Protein AF-A0A6I6E8S9-F1 (afdb_monomer_lite)

Secondary structure (DSSP, 8-state):
-PPPPPHHHHTTS-HHHHHHHHHHHHHHHHHHHHHHHHHHHHHHHHHH-S--SHHHHHHHHHHHHHHHHHHHHHHHHHHHTGGG-

Sequence (85 aa):
MPKDPDPAERLLTPDFALDHQRRLREVRIHLAKLEADIAYFEARLELIGEPSSSNSVAQRKLFTLLQKATAKQILDTRSHHSELR

Structure (mmCIF, N/CA/C/O backbone):
data_AF-A0A6I6E8S9-F1
#
_entry.id   AF-A0A6I6E8S9-F1
#
loop_
_atom_site.group_PDB
_atom_site.id
_atom_site.type_symbol
_atom_site.label_atom_id
_atom_site.label_alt_id
_atom_site.label_comp_id
_atom_site.label_asym_id
_atom_site.label_entity_id
_atom_site.label_seq_id
_atom_site.pdbx_PDB_ins_code
_atom_site.Cartn_x
_atom_site.Cartn_y
_atom_site.Cartn_z
_atom_site.occupancy
_atom_site.B_iso_or_equiv
_atom_site.auth_seq_id
_atom_site.auth_comp_id
_atom_site.auth_asym_id
_atom_site.auth_atom_id
_atom_site.pdbx_PDB_model_num
ATOM 1 N N . MET A 1 1 ? 23.224 -29.019 -30.976 1.00 49.31 1 MET A N 1
ATOM 2 C CA . MET A 1 1 ? 23.696 -28.368 -29.739 1.00 49.31 1 MET A CA 1
ATOM 3 C C . MET A 1 1 ? 23.478 -26.875 -29.903 1.00 49.31 1 MET A C 1
ATOM 5 O O . MET A 1 1 ? 24.016 -26.345 -30.87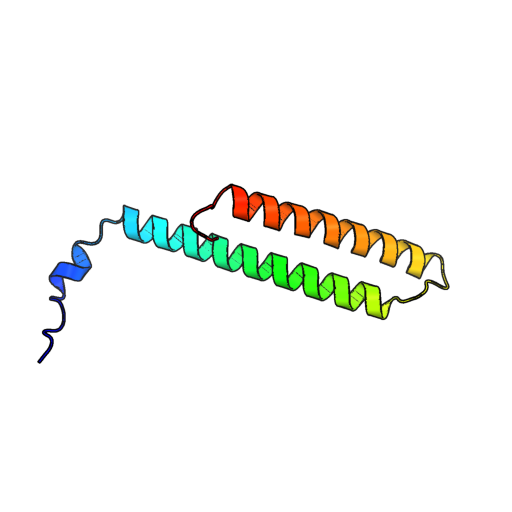2 1.00 49.31 1 MET A O 1
ATOM 9 N N . PRO A 1 2 ? 22.643 -26.214 -29.083 1.00 53.00 2 PRO A N 1
ATOM 10 C CA . PRO A 1 2 ? 22.547 -24.758 -29.116 1.00 53.00 2 PRO A CA 1
ATOM 11 C C . PRO A 1 2 ? 23.918 -24.211 -28.711 1.00 53.00 2 PRO A C 1
ATOM 13 O O . PRO A 1 2 ? 24.459 -24.628 -27.690 1.00 53.00 2 PRO A O 1
ATOM 16 N N . LYS A 1 3 ? 24.523 -23.377 -29.560 1.00 58.03 3 LYS A N 1
ATOM 17 C CA . LYS A 1 3 ? 25.784 -22.705 -29.241 1.00 58.03 3 LYS A CA 1
ATOM 18 C C . LYS A 1 3 ? 25.505 -21.716 -28.115 1.00 58.03 3 LYS A C 1
ATOM 20 O O . LYS A 1 3 ? 24.628 -20.869 -28.274 1.00 58.03 3 LYS A O 1
ATOM 25 N N . ASP A 1 4 ? 26.230 -21.840 -27.009 1.00 67.75 4 ASP A N 1
ATOM 26 C CA . ASP A 1 4 ? 26.289 -20.768 -26.022 1.00 67.75 4 ASP A CA 1
ATOM 27 C C . ASP A 1 4 ? 26.740 -19.478 -26.730 1.00 67.75 4 ASP A C 1
ATOM 29 O O . ASP A 1 4 ? 27.682 -19.534 -27.530 1.00 67.75 4 ASP A O 1
ATOM 33 N N . PRO A 1 5 ? 26.067 -18.338 -26.496 1.00 59.59 5 PRO A N 1
ATOM 34 C CA . PRO A 1 5 ? 26.461 -17.076 -27.105 1.00 59.59 5 PRO A CA 1
ATOM 35 C C . PRO A 1 5 ? 27.856 -16.669 -26.623 1.00 59.59 5 PRO A C 1
ATOM 37 O O . PRO A 1 5 ? 28.200 -16.840 -25.446 1.00 59.59 5 PRO A O 1
ATOM 40 N N . ASP A 1 6 ? 28.643 -16.144 -27.562 1.00 67.19 6 ASP A N 1
ATOM 41 C CA . ASP A 1 6 ? 30.033 -15.731 -27.385 1.00 67.19 6 ASP A CA 1
ATOM 42 C C . ASP A 1 6 ? 30.143 -14.729 -26.214 1.00 67.19 6 ASP A C 1
ATOM 44 O O . ASP A 1 6 ? 29.342 -13.791 -26.129 1.00 67.19 6 ASP A O 1
ATOM 48 N N . PRO A 1 7 ? 31.102 -14.878 -25.278 1.00 60.25 7 PRO A N 1
ATOM 49 C CA . PRO A 1 7 ? 31.340 -13.882 -24.232 1.00 60.25 7 PRO A CA 1
ATOM 50 C C . PRO A 1 7 ? 31.526 -12.450 -24.770 1.00 60.25 7 PRO A C 1
ATOM 52 O O . PRO A 1 7 ? 31.192 -11.503 -24.055 1.00 60.25 7 PRO A O 1
ATOM 55 N N . ALA A 1 8 ? 31.982 -12.274 -26.016 1.00 57.41 8 ALA A N 1
ATOM 56 C CA . ALA A 1 8 ? 32.081 -10.971 -26.673 1.00 57.41 8 ALA A CA 1
ATOM 57 C C . ALA A 1 8 ? 30.713 -10.338 -27.007 1.00 57.41 8 ALA A C 1
ATOM 59 O O . ALA A 1 8 ? 30.579 -9.117 -26.963 1.00 57.41 8 ALA A O 1
ATOM 60 N N . GLU A 1 9 ? 29.670 -11.135 -27.261 1.00 55.69 9 GLU A N 1
ATOM 61 C CA . GLU A 1 9 ? 28.312 -10.628 -27.517 1.00 55.69 9 GLU A CA 1
ATOM 62 C C . GLU A 1 9 ? 27.668 -10.037 -26.253 1.00 55.69 9 GLU A C 1
ATOM 64 O O . GLU A 1 9 ? 26.865 -9.110 -26.338 1.00 55.69 9 GLU A O 1
ATOM 69 N N . ARG A 1 10 ? 28.077 -10.495 -25.060 1.00 55.62 10 ARG A N 1
ATOM 70 C CA . ARG A 1 10 ? 27.626 -9.929 -23.772 1.00 55.62 10 ARG A CA 1
ATOM 71 C C . ARG A 1 10 ? 28.202 -8.536 -23.501 1.00 55.62 10 ARG A C 1
ATOM 73 O O . ARG A 1 10 ? 27.585 -7.747 -22.790 1.00 55.62 10 ARG A O 1
ATOM 80 N N . LEU A 1 11 ? 29.366 -8.229 -24.075 1.00 55.81 11 LEU A N 1
ATOM 81 C CA . LEU 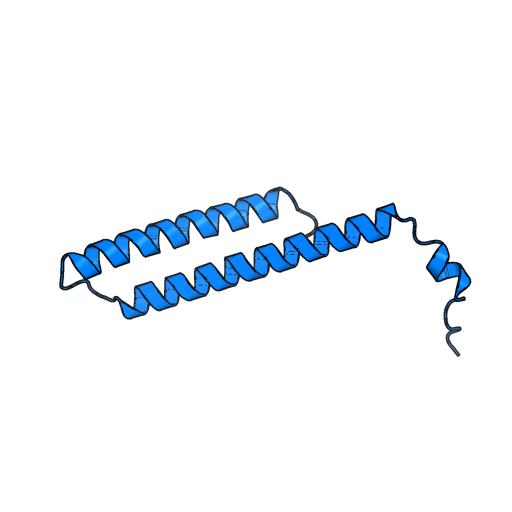A 1 11 ? 30.025 -6.922 -23.964 1.00 55.81 11 LEU A CA 1
ATOM 82 C C . LEU A 1 11 ? 29.432 -5.870 -24.918 1.00 55.81 11 LEU A C 1
ATOM 84 O O . LEU A 1 11 ? 29.769 -4.697 -24.804 1.00 55.81 11 LEU A O 1
ATOM 88 N N . LEU A 1 12 ? 28.549 -6.271 -25.840 1.00 55.53 12 LEU A N 1
ATOM 89 C CA . LEU A 1 12 ? 27.912 -5.383 -26.818 1.00 55.53 12 LEU A CA 1
ATOM 90 C C . LEU A 1 12 ? 26.549 -4.850 -26.370 1.00 55.53 12 LEU A C 1
ATOM 92 O O . LEU A 1 12 ? 25.936 -4.071 -27.101 1.00 55.53 12 LEU A O 1
ATOM 96 N N . THR A 1 13 ? 26.060 -5.238 -25.188 1.00 58.62 13 THR A N 1
ATOM 97 C CA . THR A 1 13 ? 24.866 -4.606 -24.622 1.00 58.62 13 THR A CA 1
ATOM 98 C C . THR A 1 13 ? 25.194 -3.135 -24.361 1.00 58.62 13 THR A C 1
ATOM 100 O O . THR A 1 13 ? 26.068 -2.867 -23.538 1.00 58.62 13 THR A O 1
ATOM 103 N N . PRO A 1 14 ? 24.543 -2.170 -25.040 1.00 62.78 14 PRO A N 1
ATOM 104 C CA . PRO A 1 14 ? 24.831 -0.760 -24.814 1.00 62.78 14 PRO A CA 1
ATOM 105 C C . PRO A 1 14 ? 24.590 -0.440 -23.337 1.00 62.78 14 PRO A C 1
ATOM 107 O O . PRO A 1 14 ? 23.556 -0.853 -22.810 1.00 62.78 14 PRO A O 1
ATOM 110 N N . ASP A 1 15 ? 25.476 0.313 -22.679 1.00 64.56 15 ASP A N 1
ATOM 111 C CA . ASP A 1 15 ? 25.316 0.709 -21.264 1.00 64.56 15 ASP A CA 1
ATOM 112 C C . ASP A 1 15 ? 23.909 1.273 -20.970 1.00 64.56 15 ASP A C 1
ATOM 114 O O . ASP A 1 15 ? 23.304 1.001 -19.934 1.00 64.56 15 ASP A O 1
ATOM 118 N N . PHE A 1 16 ? 23.310 1.950 -21.954 1.00 62.06 16 PHE A N 1
ATOM 119 C CA . PHE A 1 16 ? 21.937 2.454 -21.913 1.00 62.06 16 PHE A CA 1
ATOM 120 C C . PHE A 1 16 ? 20.858 1.375 -21.696 1.00 62.06 16 PHE A C 1
ATOM 122 O O . PHE A 1 16 ? 19.849 1.638 -21.036 1.00 62.06 16 PHE A O 1
ATOM 129 N N . ALA A 1 17 ? 21.043 0.171 -22.245 1.00 67.50 17 ALA A 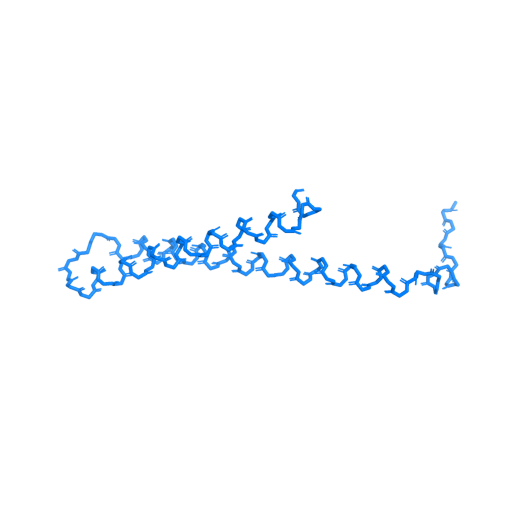N 1
ATOM 130 C CA . ALA A 1 17 ? 20.129 -0.958 -22.078 1.00 67.50 17 ALA A CA 1
ATOM 131 C C . ALA A 1 17 ? 20.218 -1.548 -20.662 1.00 67.50 17 ALA A C 1
ATOM 133 O O . ALA A 1 17 ? 19.186 -1.861 -20.064 1.00 67.50 17 ALA A O 1
ATOM 134 N N . LEU A 1 18 ? 21.428 -1.624 -20.096 1.00 74.19 18 LEU A N 1
ATOM 135 C CA . LEU A 1 18 ? 21.650 -2.044 -18.708 1.00 74.19 18 LEU A CA 1
ATOM 136 C C . LEU A 1 18 ? 21.052 -1.031 -17.722 1.00 74.19 18 LEU A C 1
ATOM 138 O O . LEU A 1 18 ? 20.357 -1.415 -16.779 1.00 74.19 18 LEU A O 1
ATOM 142 N N . ASP A 1 19 ? 21.226 0.264 -17.985 1.00 81.44 19 ASP A N 1
ATOM 143 C CA . ASP A 1 19 ? 20.628 1.341 -17.194 1.00 81.44 19 ASP A CA 1
ATOM 144 C C . ASP A 1 19 ? 19.097 1.328 -17.244 1.00 81.44 19 ASP A C 1
ATOM 146 O O . ASP A 1 19 ? 18.425 1.536 -16.230 1.00 81.44 19 ASP A O 1
ATOM 150 N N . HIS A 1 20 ? 18.518 1.067 -18.416 1.00 80.50 20 HIS A N 1
ATOM 151 C CA . HIS A 1 20 ? 17.073 0.938 -18.567 1.00 80.50 20 HIS A CA 1
ATOM 152 C C . HIS A 1 20 ? 16.535 -0.281 -17.800 1.00 80.50 20 HIS A C 1
ATOM 154 O O . HIS A 1 20 ? 15.589 -0.140 -17.024 1.00 80.50 20 HIS A O 1
ATOM 160 N N . GLN A 1 21 ? 17.178 -1.448 -17.916 1.00 84.12 21 GLN A N 1
ATOM 161 C CA . GLN A 1 21 ? 16.816 -2.636 -17.133 1.00 84.12 21 GLN A CA 1
ATOM 162 C C . GLN A 1 21 ? 16.933 -2.397 -15.625 1.00 84.12 21 GLN A C 1
ATOM 164 O O . GLN A 1 21 ? 16.063 -2.822 -14.858 1.00 84.12 21 GLN A O 1
ATOM 169 N N . ARG A 1 22 ? 17.976 -1.683 -15.188 1.00 88.25 22 ARG A N 1
ATOM 170 C CA . ARG A 1 22 ? 18.155 -1.304 -13.787 1.00 88.25 22 ARG A CA 1
ATOM 171 C C . ARG A 1 22 ? 17.015 -0.408 -13.302 1.00 88.25 22 ARG A C 1
ATOM 173 O O . ARG A 1 22 ? 16.433 -0.709 -12.260 1.00 88.25 22 ARG A O 1
ATOM 180 N N . ARG A 1 23 ? 16.651 0.629 -14.065 1.00 88.25 23 ARG A N 1
ATOM 181 C CA . ARG A 1 23 ? 15.515 1.510 -13.743 1.00 88.25 23 ARG A CA 1
ATOM 182 C C . ARG A 1 23 ? 14.207 0.729 -13.646 1.00 88.25 23 ARG A C 1
ATOM 184 O O . ARG A 1 23 ? 13.499 0.856 -12.653 1.00 88.25 23 ARG A O 1
ATOM 191 N N . LEU A 1 24 ? 13.911 -0.141 -14.614 1.00 89.75 24 LEU A N 1
ATOM 192 C CA . LEU A 1 24 ? 12.710 -0.984 -14.568 1.00 89.75 24 LEU A CA 1
ATOM 193 C C . LEU A 1 24 ? 12.693 -1.896 -13.336 1.00 89.75 24 LEU A C 1
ATOM 195 O O . LEU A 1 24 ? 11.655 -2.053 -12.692 1.00 89.75 24 LEU A O 1
ATOM 199 N N . ARG A 1 25 ? 13.840 -2.482 -12.973 1.00 92.44 25 ARG A N 1
ATOM 200 C CA . ARG A 1 25 ? 13.970 -3.290 -11.754 1.00 92.44 25 ARG A CA 1
ATOM 201 C C . ARG A 1 25 ? 13.687 -2.466 -10.499 1.00 92.44 25 ARG A C 1
ATOM 203 O O . ARG A 1 25 ? 12.972 -2.942 -9.621 1.00 92.44 25 ARG A O 1
ATOM 210 N N . GLU A 1 26 ? 14.235 -1.260 -10.402 1.00 94.06 26 GLU A N 1
ATOM 211 C CA . GLU A 1 26 ? 14.009 -0.358 -9.268 1.00 94.06 26 GLU A CA 1
ATOM 212 C C . GLU A 1 26 ? 12.528 0.023 -9.140 1.00 94.06 26 GLU A C 1
ATOM 214 O O . GLU A 1 26 ? 11.975 -0.061 -8.042 1.00 94.06 26 GLU A O 1
ATOM 219 N N . VAL A 1 27 ? 11.851 0.318 -10.255 1.00 94.31 27 VAL A N 1
ATOM 220 C CA . VAL A 1 27 ? 10.407 0.604 -10.261 1.00 94.31 27 VAL A CA 1
ATOM 221 C C . VAL A 1 27 ? 9.589 -0.618 -9.835 1.00 94.31 27 VAL A C 1
ATOM 223 O O . VAL A 1 27 ? 8.679 -0.485 -9.022 1.00 94.31 27 VAL A O 1
ATOM 226 N N . ARG A 1 28 ? 9.925 -1.826 -10.308 1.00 94.38 28 ARG A N 1
ATOM 227 C CA . ARG A 1 28 ? 9.248 -3.068 -9.882 1.00 94.38 28 ARG A CA 1
ATOM 228 C C . ARG A 1 28 ? 9.392 -3.319 -8.383 1.00 94.38 28 ARG A C 1
ATOM 230 O O . ARG A 1 28 ? 8.417 -3.665 -7.726 1.00 94.38 28 ARG A O 1
ATOM 237 N N . ILE A 1 29 ? 10.591 -3.120 -7.833 1.00 96.56 29 ILE A N 1
ATOM 238 C CA . ILE A 1 29 ? 10.826 -3.236 -6.386 1.00 96.56 29 ILE A CA 1
ATOM 239 C C . ILE A 1 29 ? 10.008 -2.188 -5.631 1.00 96.56 29 ILE A C 1
ATOM 241 O O . ILE A 1 29 ? 9.445 -2.491 -4.582 1.00 96.56 29 ILE A O 1
ATOM 245 N N . HIS A 1 30 ? 9.944 -0.959 -6.144 1.00 96.00 30 HIS A N 1
ATOM 246 C CA . HIS A 1 30 ? 9.138 0.089 -5.536 1.00 96.00 30 HIS A CA 1
ATOM 247 C C . HIS A 1 30 ? 7.645 -0.266 -5.532 1.00 96.00 30 HIS A C 1
ATOM 249 O O . HIS A 1 30 ? 7.023 -0.193 -4.476 1.00 96.00 30 HIS A O 1
ATOM 255 N N . LEU A 1 31 ? 7.100 -0.741 -6.656 1.00 96.94 31 LEU A N 1
ATOM 256 C CA . LEU A 1 31 ? 5.715 -1.213 -6.744 1.00 96.94 31 LEU A CA 1
ATOM 257 C C . LEU A 1 31 ? 5.431 -2.344 -5.753 1.00 96.94 31 LEU A C 1
ATOM 259 O O . LEU A 1 31 ? 4.462 -2.254 -5.009 1.00 96.94 31 LEU A O 1
ATOM 263 N N . ALA A 1 32 ? 6.310 -3.345 -5.667 1.00 97.31 32 ALA A N 1
ATOM 264 C CA . ALA A 1 32 ? 6.150 -4.448 -4.720 1.00 97.31 32 ALA A CA 1
ATOM 265 C C . ALA A 1 32 ? 6.119 -3.970 -3.256 1.00 97.31 32 ALA A C 1
ATOM 267 O O . ALA A 1 32 ? 5.378 -4.511 -2.439 1.00 97.31 32 ALA A O 1
ATOM 268 N N . LYS A 1 33 ? 6.895 -2.931 -2.913 1.00 98.25 33 LYS A N 1
ATOM 269 C CA . LYS A 1 33 ? 6.844 -2.310 -1.579 1.00 98.25 33 LYS A CA 1
ATOM 270 C C . LYS A 1 33 ? 5.512 -1.605 -1.333 1.00 98.25 33 LYS A C 1
ATOM 272 O O . LYS A 1 33 ? 4.915 -1.817 -0.287 1.00 98.25 33 LYS A O 1
ATOM 277 N N . LEU A 1 34 ? 5.030 -0.820 -2.298 1.00 98.12 34 LEU A N 1
ATOM 278 C CA . LEU A 1 34 ? 3.736 -0.142 -2.179 1.00 98.12 34 LEU A CA 1
ATOM 279 C C . LEU A 1 34 ? 2.578 -1.149 -2.055 1.00 98.12 34 LEU A C 1
ATOM 281 O O . LEU A 1 34 ? 1.650 -0.933 -1.282 1.00 98.12 34 LEU A O 1
ATOM 285 N N . GLU A 1 35 ? 2.635 -2.262 -2.786 1.00 98.19 35 GLU A N 1
ATOM 286 C CA . GLU A 1 35 ? 1.653 -3.349 -2.693 1.00 98.19 35 GLU A CA 1
ATOM 287 C C . GLU A 1 35 ? 1.695 -4.038 -1.321 1.00 98.19 35 GLU A C 1
ATOM 289 O O . GLU A 1 35 ? 0.645 -4.297 -0.730 1.00 98.19 35 GLU A O 1
ATOM 294 N N . ALA A 1 36 ? 2.892 -4.268 -0.773 1.00 98.56 36 ALA A N 1
ATOM 295 C CA . ALA A 1 36 ? 3.051 -4.785 0.584 1.00 98.56 36 ALA A CA 1
ATOM 296 C C . ALA A 1 36 ? 2.494 -3.816 1.643 1.00 98.56 36 ALA A C 1
ATOM 298 O O . ALA A 1 36 ? 1.833 -4.255 2.585 1.00 98.56 36 ALA A O 1
ATOM 299 N N . ASP A 1 37 ? 2.703 -2.507 1.470 1.00 98.62 37 ASP A N 1
ATOM 300 C CA . ASP A 1 37 ? 2.148 -1.482 2.359 1.00 98.62 37 ASP A CA 1
ATOM 301 C C . ASP A 1 37 ? 0.610 -1.491 2.338 1.00 98.6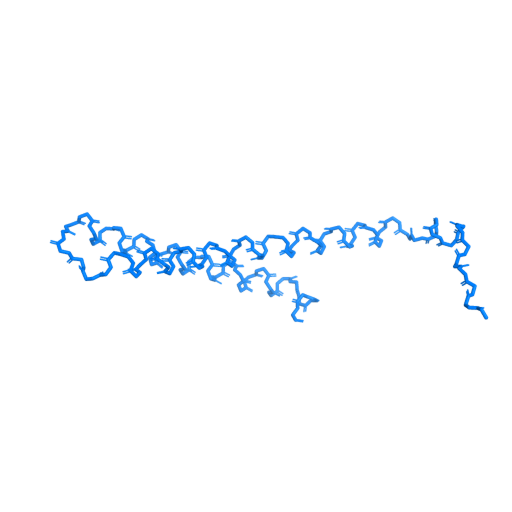2 37 ASP A C 1
ATOM 303 O O . ASP A 1 37 ? -0.014 -1.440 3.399 1.00 98.62 37 ASP A O 1
ATOM 307 N N . ILE A 1 38 ? -0.019 -1.622 1.159 1.00 98.50 38 ILE A N 1
ATOM 308 C CA . ILE A 1 38 ? -1.482 -1.769 1.045 1.00 98.50 38 ILE A CA 1
ATOM 309 C C . ILE A 1 38 ? -1.972 -2.982 1.832 1.00 98.50 38 ILE A C 1
ATOM 311 O O . ILE A 1 38 ? -2.865 -2.832 2.667 1.00 98.50 38 ILE A O 1
ATOM 315 N N . ALA A 1 39 ? -1.363 -4.150 1.612 1.00 98.50 39 ALA A N 1
ATOM 316 C CA . ALA A 1 39 ? -1.749 -5.377 2.302 1.00 98.50 39 ALA A CA 1
ATOM 317 C C . ALA A 1 39 ? -1.604 -5.242 3.829 1.00 98.50 39 ALA A C 1
ATOM 319 O O . ALA A 1 39 ? -2.471 -5.675 4.589 1.00 98.50 39 ALA A O 1
ATOM 320 N N . TYR A 1 40 ? -0.538 -4.583 4.294 1.00 98.56 40 TYR A N 1
ATOM 321 C CA . TYR A 1 40 ? -0.351 -4.288 5.711 1.00 98.56 40 TYR A CA 1
ATOM 322 C C . TYR A 1 40 ? -1.440 -3.355 6.263 1.00 98.56 40 TYR A C 1
ATOM 324 O O . TYR A 1 40 ? -1.979 -3.607 7.344 1.00 98.56 40 TYR A O 1
ATOM 332 N N . PHE A 1 41 ? -1.798 -2.288 5.544 1.00 98.50 41 PHE A N 1
ATOM 333 C CA . PHE A 1 41 ? -2.846 -1.365 5.985 1.00 98.50 41 PHE A CA 1
ATOM 334 C C . PHE A 1 41 ? -4.223 -2.026 6.021 1.00 98.50 41 PHE A C 1
ATOM 336 O O . PHE A 1 41 ? -4.979 -1.780 6.960 1.00 98.50 41 PHE A O 1
ATOM 343 N N . GLU A 1 42 ? -4.531 -2.891 5.057 1.00 98.31 42 GLU A N 1
ATOM 344 C CA . GLU A 1 42 ? -5.759 -3.690 5.038 1.00 98.31 42 GLU A CA 1
ATOM 345 C C . GLU A 1 42 ? -5.845 -4.605 6.257 1.00 98.31 42 GLU A C 1
ATOM 347 O O . GLU A 1 42 ? -6.808 -4.511 7.021 1.00 98.31 42 GLU A O 1
ATOM 352 N N . ALA A 1 43 ? -4.794 -5.386 6.518 1.00 98.44 43 ALA A N 1
ATOM 353 C CA . ALA A 1 43 ? -4.717 -6.237 7.702 1.00 98.44 43 ALA A CA 1
ATOM 354 C C . ALA A 1 43 ? -4.846 -5.423 9.001 1.00 98.44 43 ALA A C 1
ATOM 356 O O . ALA A 1 43 ? -5.480 -5.850 9.968 1.00 98.44 43 ALA A O 1
ATOM 357 N N . ARG A 1 44 ? -4.275 -4.213 9.044 1.00 97.75 44 ARG A N 1
ATOM 358 C CA . ARG A 1 44 ? -4.373 -3.349 10.222 1.00 97.75 44 ARG A CA 1
ATOM 359 C C . ARG A 1 44 ? -5.775 -2.782 10.421 1.00 97.75 44 ARG A C 1
ATOM 361 O O . ARG A 1 44 ? -6.213 -2.680 11.566 1.00 97.75 44 ARG A O 1
ATOM 368 N N . LEU A 1 45 ? -6.467 -2.409 9.346 1.00 97.94 45 LEU A N 1
ATOM 369 C CA . LEU A 1 45 ? -7.858 -1.954 9.391 1.00 97.94 45 LEU A CA 1
ATOM 370 C C . LEU A 1 45 ? -8.792 -3.078 9.844 1.00 97.94 45 LEU A C 1
ATOM 372 O O . LEU A 1 45 ? -9.663 -2.829 10.677 1.00 97.94 45 LEU A O 1
ATOM 376 N N . GLU A 1 46 ? -8.570 -4.299 9.357 1.00 97.62 46 GLU A N 1
ATOM 377 C CA . GLU A 1 46 ? -9.281 -5.497 9.807 1.00 97.62 46 GLU A CA 1
ATOM 378 C C . GLU A 1 46 ? -9.050 -5.747 11.303 1.00 97.62 46 GLU A C 1
ATOM 380 O O . GLU A 1 46 ? -10.008 -5.897 12.058 1.00 97.62 46 GLU A O 1
ATOM 385 N N . LEU A 1 47 ? -7.795 -5.667 11.759 1.00 96.88 47 LEU A N 1
ATOM 386 C CA . LEU A 1 47 ? -7.433 -5.825 13.170 1.00 96.88 47 LEU A CA 1
ATOM 387 C C . LEU A 1 47 ? -8.038 -4.742 14.079 1.00 96.88 47 LEU A C 1
ATOM 389 O O . LEU A 1 47 ? -8.325 -5.010 15.243 1.00 96.88 47 LEU A O 1
ATOM 393 N N . ILE A 1 48 ? -8.192 -3.508 13.589 1.00 96.50 48 ILE A N 1
ATOM 394 C CA . ILE A 1 48 ? -8.859 -2.439 14.349 1.00 96.50 48 ILE A CA 1
ATOM 395 C C . ILE A 1 48 ? -10.360 -2.726 14.473 1.00 96.50 48 ILE A C 1
ATOM 397 O O . ILE A 1 48 ? -10.938 -2.426 15.517 1.00 96.50 48 ILE A O 1
ATOM 401 N N . GLY A 1 49 ? -10.980 -3.294 13.433 1.00 94.00 49 GLY A N 1
ATOM 402 C CA . GLY A 1 49 ? -12.400 -3.628 13.430 1.00 94.00 49 GLY A CA 1
ATOM 403 C C . GLY A 1 49 ? -13.289 -2.421 13.743 1.00 94.00 49 GLY A C 1
ATOM 404 O O . GLY A 1 49 ? -12.953 -1.276 13.415 1.00 94.00 49 GLY A O 1
ATOM 405 N N . GLU A 1 50 ? -14.440 -2.669 14.367 1.00 94.06 50 GLU A N 1
ATOM 406 C CA . GLU A 1 50 ? -15.361 -1.618 14.810 1.00 94.06 50 GLU A CA 1
ATOM 407 C C . GLU A 1 50 ? -14.730 -0.805 15.960 1.00 94.06 50 GLU A C 1
ATOM 409 O O . GLU A 1 50 ? -14.441 -1.358 17.026 1.00 94.06 50 GLU A O 1
ATOM 414 N N . PRO A 1 51 ? -14.474 0.502 15.776 1.00 93.25 51 PRO A N 1
ATOM 415 C CA . PRO A 1 51 ? -13.727 1.277 16.753 1.00 93.25 51 PRO A CA 1
ATOM 416 C C . PRO A 1 51 ? -14.574 1.583 17.998 1.00 93.25 51 PRO A C 1
ATOM 418 O O . PRO A 1 51 ? -15.616 2.226 17.913 1.00 93.25 51 PRO A O 1
ATOM 421 N N . SER A 1 52 ? -14.082 1.187 19.173 1.00 93.25 52 SER A N 1
ATOM 422 C CA . SER A 1 52 ? -14.741 1.389 20.477 1.00 93.25 52 SER A CA 1
ATOM 423 C C . SER A 1 52 ? -14.173 2.555 21.297 1.00 93.25 52 SER A C 1
ATOM 425 O O . SER A 1 52 ? -14.705 2.907 22.347 1.00 93.25 52 SER A O 1
ATOM 427 N N . SER A 1 53 ? -13.079 3.168 20.835 1.00 96.62 53 SER A N 1
ATOM 428 C CA . SER A 1 53 ? -12.390 4.274 21.511 1.00 96.62 53 SER A CA 1
ATOM 429 C C . SER A 1 53 ? -11.944 5.362 20.536 1.00 96.62 53 SER A C 1
ATOM 431 O O . SER A 1 53 ? -11.654 5.086 19.368 1.00 96.62 53 SER A O 1
ATOM 433 N N . SER A 1 54 ? -11.771 6.591 21.031 1.00 96.44 54 SER A N 1
ATOM 434 C CA . SER A 1 54 ? -11.231 7.709 20.240 1.00 96.44 54 SER A CA 1
ATOM 435 C C . SER A 1 54 ? -9.883 7.378 19.590 1.00 96.44 54 SER A C 1
ATOM 437 O O . SER A 1 54 ? -9.632 7.781 18.456 1.00 96.44 54 SER A O 1
ATOM 439 N N . ASN A 1 55 ? -9.040 6.591 20.269 1.00 96.06 55 ASN A N 1
ATOM 440 C CA . ASN A 1 55 ? -7.775 6.115 19.712 1.00 96.06 55 ASN A CA 1
ATOM 441 C C . ASN A 1 55 ? -8.009 5.186 18.509 1.00 96.06 55 ASN A C 1
ATOM 443 O O . ASN A 1 55 ? -7.483 5.437 17.429 1.00 96.06 55 ASN A O 1
ATOM 447 N N . SER A 1 56 ? -8.865 4.168 18.646 1.00 96.44 56 SER A N 1
ATOM 448 C CA . SER A 1 56 ? -9.192 3.267 17.527 1.00 96.44 56 SER A CA 1
ATOM 449 C C . SER A 1 56 ? -9.838 3.998 16.341 1.00 96.44 56 SER A C 1
ATOM 451 O O . SER A 1 56 ? -9.518 3.697 15.192 1.00 96.44 56 SER A O 1
ATOM 453 N N . VAL A 1 57 ? -10.657 5.029 16.594 1.00 97.94 57 VAL A N 1
ATOM 454 C CA . VAL A 1 57 ? -11.206 5.902 15.541 1.00 97.94 57 VAL A CA 1
ATOM 455 C C . VAL A 1 57 ? -10.085 6.645 14.811 1.00 97.94 57 VAL A C 1
ATOM 457 O O . VAL A 1 57 ? -10.068 6.682 13.580 1.00 97.94 57 VAL A O 1
ATOM 460 N N . ALA A 1 58 ? -9.143 7.236 15.550 1.00 98.06 58 ALA A N 1
ATOM 461 C CA . ALA A 1 58 ? -8.016 7.959 14.968 1.00 98.06 58 ALA A CA 1
ATOM 462 C C . ALA A 1 58 ? -7.111 7.032 14.142 1.00 98.06 58 ALA A C 1
ATOM 464 O O . ALA A 1 58 ? -6.766 7.367 13.009 1.00 98.06 58 ALA A O 1
ATOM 465 N N . GLN A 1 59 ? -6.797 5.841 14.660 1.00 97.75 59 GLN A N 1
ATOM 466 C CA . GLN A 1 59 ? -6.019 4.832 13.939 1.00 97.75 59 GLN A CA 1
ATOM 467 C C . GLN A 1 59 ? -6.726 4.401 12.653 1.00 97.75 59 GLN A C 1
ATOM 469 O O . GLN A 1 59 ? -6.110 4.409 11.589 1.00 97.75 59 GLN A O 1
ATOM 474 N N . ARG A 1 60 ? -8.029 4.100 12.712 1.00 97.88 60 ARG A N 1
ATOM 475 C CA . ARG A 1 60 ? -8.797 3.701 11.527 1.00 97.88 60 ARG A CA 1
ATOM 476 C C . ARG A 1 60 ? -8.786 4.785 10.452 1.00 97.88 60 ARG A C 1
ATOM 478 O O . ARG A 1 60 ? -8.559 4.483 9.280 1.00 97.88 60 ARG A O 1
ATO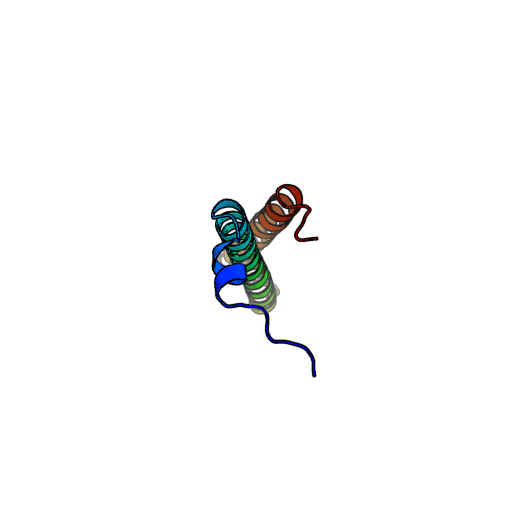M 485 N N . LYS A 1 61 ? -8.971 6.052 10.840 1.00 98.00 61 LYS A N 1
ATOM 486 C CA . LYS A 1 61 ? -8.864 7.196 9.920 1.00 98.00 61 LYS A CA 1
ATOM 487 C C . LYS A 1 61 ? -7.474 7.281 9.290 1.00 98.00 61 LYS A C 1
ATOM 489 O O . LYS A 1 61 ? -7.380 7.422 8.074 1.00 98.00 61 LYS A O 1
ATOM 494 N N . LEU A 1 62 ? -6.416 7.156 10.092 1.00 98.25 62 LEU A N 1
ATOM 495 C CA . LEU A 1 62 ? -5.036 7.214 9.613 1.00 98.25 62 LEU A CA 1
ATOM 496 C C . LEU A 1 62 ? -4.743 6.110 8.591 1.00 98.25 62 LEU A C 1
ATOM 498 O O . LEU A 1 62 ? -4.319 6.414 7.481 1.00 98.25 62 LEU A O 1
ATOM 502 N N . PHE A 1 63 ? -5.016 4.848 8.925 1.00 98.31 63 PHE A N 1
ATOM 503 C CA . PHE A 1 63 ? -4.745 3.728 8.019 1.00 98.31 63 PHE A CA 1
ATOM 504 C C . PHE A 1 63 ? -5.591 3.782 6.744 1.00 98.31 63 PHE A C 1
ATOM 506 O O . PHE A 1 63 ? -5.094 3.456 5.672 1.00 98.31 63 PHE A O 1
ATOM 513 N N . THR A 1 64 ? -6.820 4.299 6.820 1.00 98.25 64 THR A N 1
ATOM 514 C CA . THR A 1 64 ? -7.643 4.549 5.625 1.00 98.25 64 THR A CA 1
ATOM 515 C C . THR A 1 64 ? -7.014 5.614 4.717 1.00 98.25 64 THR A C 1
ATOM 517 O O . THR A 1 64 ? -7.036 5.483 3.494 1.00 98.25 64 THR A O 1
ATOM 520 N N . LEU A 1 65 ? -6.457 6.688 5.290 1.00 98.62 65 LEU A N 1
ATOM 521 C CA . LEU A 1 65 ? -5.768 7.726 4.516 1.00 98.62 65 LEU A CA 1
ATOM 522 C C . LEU A 1 65 ? -4.481 7.193 3.884 1.00 98.62 65 LEU A C 1
ATOM 524 O O . LEU A 1 65 ? -4.245 7.452 2.705 1.00 98.62 65 LEU A O 1
ATOM 528 N N . LEU A 1 66 ? -3.691 6.422 4.636 1.00 98.56 66 LEU A N 1
ATOM 529 C CA . LEU A 1 66 ? -2.472 5.784 4.135 1.00 98.56 66 LEU A CA 1
ATOM 530 C C . LEU A 1 66 ? -2.782 4.827 2.981 1.00 98.56 66 LEU A C 1
ATOM 532 O O . LEU A 1 66 ? -2.187 4.964 1.918 1.00 98.56 66 LEU A O 1
ATOM 536 N N . GLN A 1 67 ? -3.779 3.950 3.132 1.00 98.31 67 GLN A N 1
ATOM 537 C CA . GLN A 1 67 ? -4.206 3.039 2.068 1.00 98.31 67 GLN A CA 1
ATOM 538 C C . GLN A 1 67 ? -4.580 3.799 0.787 1.00 98.31 67 GLN A C 1
ATOM 540 O O . GLN A 1 67 ? -4.103 3.466 -0.296 1.00 98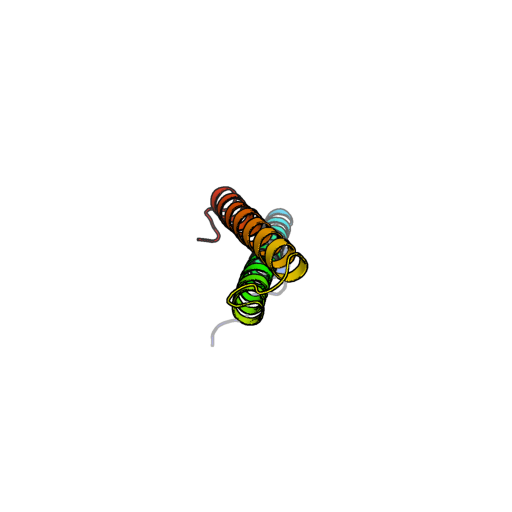.31 67 GLN A O 1
ATOM 545 N N . LYS A 1 68 ? -5.378 4.871 0.893 1.00 98.25 68 LYS A N 1
ATOM 546 C CA . LYS A 1 68 ? -5.763 5.691 -0.270 1.00 98.25 68 LYS A CA 1
ATOM 547 C C . LYS A 1 68 ? -4.571 6.394 -0.919 1.00 98.25 68 LYS A C 1
ATOM 549 O O . LYS A 1 68 ? -4.480 6.433 -2.145 1.00 98.25 68 LYS A O 1
ATOM 554 N N . ALA A 1 69 ? -3.671 6.957 -0.115 1.00 98.38 69 ALA A N 1
ATOM 555 C CA . ALA A 1 69 ? -2.485 7.644 -0.612 1.00 98.38 69 ALA A CA 1
ATOM 556 C C . ALA A 1 69 ? -1.538 6.678 -1.340 1.00 98.38 69 ALA A C 1
ATOM 558 O O . ALA A 1 69 ? -1.098 6.978 -2.448 1.00 98.38 69 ALA A O 1
ATOM 559 N N . THR A 1 70 ? -1.282 5.502 -0.764 1.00 98.38 70 THR A N 1
ATOM 560 C CA . THR A 1 70 ? -0.440 4.464 -1.371 1.00 98.38 70 THR A CA 1
ATOM 561 C C . THR A 1 70 ? -1.078 3.894 -2.636 1.00 98.38 70 THR A C 1
ATOM 563 O O . THR A 1 70 ? -0.395 3.739 -3.644 1.00 98.38 70 THR A O 1
ATOM 566 N N . ALA A 1 71 ? -2.398 3.677 -2.652 1.00 97.50 71 ALA A N 1
ATOM 567 C CA . ALA A 1 71 ? -3.102 3.220 -3.850 1.00 97.50 71 ALA A CA 1
ATOM 568 C C . ALA A 1 71 ? -2.969 4.230 -4.999 1.00 97.50 71 ALA A C 1
ATOM 570 O O . ALA A 1 71 ? -2.723 3.845 -6.143 1.00 97.50 71 ALA A O 1
ATOM 571 N N . LYS A 1 72 ? -3.059 5.531 -4.692 1.00 97.62 72 LYS A N 1
ATOM 572 C CA . LYS A 1 72 ? -2.796 6.589 -5.671 1.00 97.62 72 LYS A CA 1
ATOM 573 C C . LYS A 1 72 ? -1.353 6.533 -6.184 1.00 97.62 72 LYS A C 1
ATOM 575 O O . LYS A 1 72 ? -1.159 6.582 -7.391 1.00 97.62 72 LYS A O 1
ATOM 580 N N . GLN A 1 73 ? -0.364 6.368 -5.302 1.00 97.31 73 GLN A N 1
ATOM 581 C CA . GLN A 1 73 ? 1.036 6.238 -5.721 1.00 97.31 73 GLN A CA 1
ATOM 582 C C . GLN A 1 73 ? 1.251 5.044 -6.656 1.00 97.31 73 GLN A C 1
ATOM 584 O O . GLN A 1 73 ? 1.929 5.197 -7.662 1.00 97.31 73 GLN A O 1
ATOM 589 N N . ILE A 1 74 ? 0.623 3.891 -6.400 1.00 96.38 74 ILE A N 1
ATOM 590 C CA . ILE A 1 74 ? 0.688 2.730 -7.306 1.00 96.38 74 ILE A CA 1
ATOM 591 C C . ILE A 1 74 ? 0.138 3.084 -8.693 1.00 96.38 74 ILE A C 1
ATOM 593 O O . ILE A 1 74 ? 0.761 2.754 -9.705 1.00 96.38 74 ILE A O 1
ATOM 597 N N . LEU A 1 75 ? -1.022 3.748 -8.756 1.00 95.62 75 LEU A N 1
ATOM 598 C CA . LEU A 1 75 ? -1.627 4.172 -10.023 1.00 95.62 75 LEU A CA 1
ATOM 599 C C . LEU A 1 75 ? -0.729 5.162 -10.771 1.00 95.62 75 LEU A C 1
ATOM 601 O O . LEU A 1 75 ? -0.527 5.006 -11.976 1.00 95.62 75 LEU A O 1
ATOM 605 N N . ASP A 1 76 ? -0.160 6.130 -10.056 1.00 95.31 76 ASP A N 1
ATOM 606 C CA . ASP A 1 76 ? 0.761 7.111 -10.617 1.00 95.31 76 ASP A CA 1
ATOM 607 C C . ASP A 1 76 ? 2.045 6.418 -11.113 1.00 95.31 76 ASP A C 1
ATOM 609 O O . ASP A 1 76 ? 2.442 6.607 -12.258 1.00 95.31 76 ASP A O 1
ATOM 613 N N . THR A 1 77 ? 2.667 5.527 -10.337 1.00 93.00 77 THR A N 1
ATOM 614 C CA . THR A 1 77 ? 3.865 4.789 -10.773 1.00 93.00 77 THR A CA 1
ATOM 615 C C . THR A 1 77 ? 3.591 3.923 -12.006 1.00 93.00 77 THR A C 1
ATOM 617 O O . THR A 1 77 ? 4.390 3.920 -12.941 1.00 93.00 77 THR A O 1
ATOM 620 N N . ARG A 1 78 ? 2.454 3.218 -12.061 1.00 91.94 78 ARG A N 1
ATOM 621 C CA . ARG A 1 78 ? 2.085 2.394 -13.226 1.00 91.94 78 ARG A CA 1
ATOM 622 C C . ARG A 1 78 ? 1.773 3.237 -14.467 1.00 91.94 78 ARG A C 1
ATOM 624 O O . ARG A 1 78 ? 2.073 2.799 -15.573 1.00 91.94 78 ARG A O 1
ATOM 631 N N . SER A 1 79 ? 1.193 4.430 -14.314 1.00 90.31 79 SER A N 1
ATOM 632 C CA . SER A 1 79 ? 0.891 5.312 -15.452 1.00 90.31 79 SER A CA 1
ATOM 633 C C . SER A 1 79 ? 2.151 5.921 -16.073 1.00 90.31 79 SER A C 1
ATOM 635 O O . SER A 1 79 ? 2.233 6.023 -17.296 1.00 90.31 79 SER A O 1
ATOM 637 N N . HIS A 1 80 ? 3.156 6.247 -15.254 1.00 88.12 80 HIS A N 1
ATOM 638 C CA . HIS A 1 80 ? 4.453 6.756 -15.718 1.00 88.12 80 HIS A CA 1
ATOM 639 C C . HIS A 1 80 ? 5.352 5.657 -16.312 1.00 88.12 80 HIS A C 1
ATOM 641 O O . HIS A 1 80 ? 6.306 5.965 -17.025 1.00 88.12 80 HIS A O 1
ATOM 647 N N . HIS A 1 81 ? 5.043 4.383 -16.052 1.00 85.00 81 HIS A N 1
ATOM 648 C CA . HIS A 1 81 ? 5.790 3.222 -16.536 1.00 85.00 81 HIS A CA 1
ATOM 649 C C . HIS A 1 81 ? 4.850 2.193 -17.183 1.00 85.00 81 HIS A C 1
ATOM 651 O O . HIS A 1 81 ? 4.695 1.077 -16.689 1.00 85.00 81 HIS A O 1
ATOM 657 N N . SER A 1 82 ? 4.227 2.566 -18.307 1.00 75.75 82 SER A N 1
ATOM 658 C CA . SER A 1 82 ? 3.260 1.730 -19.046 1.00 75.75 82 SER A CA 1
ATOM 659 C C . SER A 1 82 ? 3.816 0.375 -19.504 1.00 75.75 82 SER A C 1
ATOM 661 O O . SER A 1 82 ? 3.053 -0.565 -19.708 1.00 75.75 82 SER A O 1
ATOM 663 N N . GLU A 1 83 ? 5.139 0.258 -19.611 1.00 70.62 83 GLU A N 1
ATOM 664 C CA . GLU A 1 83 ? 5.886 -0.966 -19.930 1.00 70.62 83 GLU A CA 1
ATOM 665 C C . GLU A 1 83 ? 5.857 -2.020 -18.803 1.00 70.62 83 GLU A C 1
ATOM 667 O O . GLU A 1 83 ? 6.281 -3.158 -18.997 1.00 70.62 83 GLU A O 1
ATOM 672 N N . LEU A 1 84 ? 5.391 -1.646 -17.606 1.00 60.84 84 LEU A N 1
ATOM 673 C CA . LEU A 1 84 ? 5.268 -2.524 -16.437 1.00 60.84 84 LEU A CA 1
ATOM 674 C C . LEU A 1 84 ? 3.852 -3.091 -16.247 1.00 60.84 84 LEU A C 1
ATOM 676 O O . LEU A 1 84 ? 3.581 -3.670 -15.193 1.00 60.84 84 LEU A O 1
ATOM 680 N N . ARG A 1 85 ? 2.956 -2.875 -17.216 1.00 55.75 85 ARG A N 1
ATOM 681 C CA . ARG A 1 85 ? 1.548 -3.280 -17.151 1.00 55.75 85 ARG A CA 1
ATOM 682 C C . ARG A 1 85 ? 1.321 -4.736 -17.540 1.00 55.75 85 ARG A C 1
ATOM 684 O O . ARG A 1 85 ? 2.004 -5.217 -18.468 1.00 55.75 85 ARG A O 1
#

Organism: NCBI:txid316276

Foldseek 3Di:
DPDDDDPVVVVPPPVVNVVVVVVVVVLVVVLVVLVVLLVVLVVVLVVLPDPPDPVSVVSNVVSVVSNVVSVVVNVVSCVVVVVND

pLDDT: mean 86.52, std 15.76, range [49.31, 98.62]

Radius of gyration: 21.15 Å; chains: 1; bounding box: 47×36×51 Å